Protein AF-A0A520ACV8-F1 (afdb_monomer)

Sequence (171 aa):
MDRTTISDTRRSADPVAPDHHPQAGLMKLTLGAIGIVFGDIGTSPLYAFRETFAGHHTLTVDHVHVFGVLSLIFWSMMIVVTLKYVTILMRADNRGEGGSLALLALITRKLGDTRSTAGLVLLGVFACALFYGDSMITPAISVLSAVEGLTVVNAGFQPFVIPIAIAILIG

Radius of gyration: 27.45 Å; Cα contacts (8 Å, |Δi|>4): 63; chains: 1; bounding box: 58×76×62 Å

Secondary structure (DSSP, 8-state):
---PPPP---------------HHHHHHHHHHHHHHHHHHHHHHHHHHHHHHHHSSS-----HHHHHHHHHHHHHHHHHHIIIIIIIIITTS-BTTB-SHHHHHHHHHHHS-S-HHHHHHHHHHHHHHHHHHHHHHHHHHHHHHHHHHHHHHH-GGGGGGHHHHHHHHHH-

pLDDT: mean 76.25, std 14.07, range [40.44, 94.31]

Foldseek 3Di:
DDDDDDDDDPDPDDDDDDPPDDPVVVVVVVVVVVCLVVLLVPLVLVVVLVCVCVDPDNDDPDPVVSVVSVVCSVVVCVCCCCCVCVVPQVVPDDPPDGDLVVVLVVVLVVDPDDPVNVVSVVVSVVVVVVVVVSVVVSLLSSLLVVLVVVCVVPVVCVVVSVVSSVVVVVD

Structure (mmCIF, N/CA/C/O backbone):
data_AF-A0A520ACV8-F1
#
_entry.id   AF-A0A520ACV8-F1
#
loop_
_atom_site.group_PDB
_atom_site.id
_atom_site.type_symbol
_atom_site.label_atom_id
_atom_site.label_alt_id
_atom_site.label_comp_id
_atom_site.label_asym_id
_atom_site.label_entity_id
_atom_site.label_seq_id
_atom_site.pdbx_PDB_ins_code
_atom_site.Cartn_x
_atom_site.Cartn_y
_atom_site.Cartn_z
_atom_site.occupancy
_atom_site.B_iso_or_equiv
_atom_site.auth_seq_id
_atom_site.auth_comp_id
_atom_site.auth_asym_id
_atom_site.auth_atom_id
_atom_site.pdbx_PDB_model_num
ATOM 1 N N . MET A 1 1 ? -37.184 57.867 41.626 1.00 40.44 1 MET A N 1
ATOM 2 C CA . MET A 1 1 ? -37.187 56.397 41.514 1.00 40.44 1 MET A CA 1
ATOM 3 C C . MET A 1 1 ? -37.586 56.065 40.084 1.00 40.44 1 MET A C 1
ATOM 5 O O . MET A 1 1 ? -38.750 56.179 39.743 1.00 40.44 1 MET A O 1
ATOM 9 N N . ASP A 1 2 ? -36.548 55.884 39.271 1.00 45.41 2 ASP A N 1
ATOM 10 C CA . ASP A 1 2 ? -36.417 55.237 37.959 1.00 45.41 2 ASP A CA 1
ATOM 11 C C . ASP A 1 2 ? -37.589 55.145 36.958 1.00 45.41 2 ASP A C 1
ATOM 13 O O . ASP A 1 2 ? -38.614 54.524 37.238 1.00 45.41 2 ASP A O 1
ATOM 17 N N . ARG A 1 3 ? -37.356 55.663 35.738 1.00 43.44 3 ARG A N 1
ATOM 18 C CA . ARG A 1 3 ? -37.711 55.016 34.458 1.00 43.44 3 ARG A CA 1
ATOM 19 C C . ARG A 1 3 ? -37.176 55.829 33.277 1.00 43.44 3 ARG A C 1
ATOM 21 O O . ARG A 1 3 ? -37.801 56.766 32.789 1.00 43.44 3 ARG A O 1
ATOM 28 N N . THR A 1 4 ? -35.985 55.443 32.843 1.00 50.41 4 THR A N 1
ATOM 29 C CA . THR A 1 4 ? -35.387 55.749 31.545 1.00 50.41 4 THR A CA 1
ATOM 30 C C . THR A 1 4 ? -36.244 55.159 30.421 1.00 50.41 4 THR A C 1
ATOM 32 O O . THR A 1 4 ? -36.501 53.957 30.359 1.00 50.41 4 THR A O 1
ATOM 35 N N . THR A 1 5 ? -36.726 56.026 29.533 1.00 55.31 5 THR A N 1
ATOM 36 C CA . THR A 1 5 ? -37.497 55.650 28.347 1.00 55.31 5 THR A CA 1
ATOM 37 C C . THR A 1 5 ? -36.557 55.071 27.292 1.00 55.31 5 THR A C 1
ATOM 39 O O . THR A 1 5 ? -35.632 55.733 26.828 1.00 55.31 5 THR A O 1
ATOM 42 N N . ILE A 1 6 ? -36.803 53.808 26.964 1.00 52.47 6 ILE A N 1
ATOM 43 C CA . ILE A 1 6 ? -36.101 52.958 26.001 1.00 52.47 6 ILE A CA 1
ATOM 44 C C . ILE A 1 6 ? -36.088 53.603 24.608 1.00 52.47 6 ILE A C 1
ATOM 46 O O . ILE A 1 6 ? -37.141 53.905 24.047 1.00 52.47 6 ILE A O 1
ATOM 50 N N . SER A 1 7 ? -34.893 53.782 24.044 1.00 54.50 7 SER A N 1
ATOM 51 C CA . SER A 1 7 ? -34.681 54.098 22.635 1.00 54.50 7 SER A CA 1
ATOM 52 C C . SER A 1 7 ? -34.849 52.840 21.777 1.00 54.50 7 SER A C 1
ATOM 54 O O . SER A 1 7 ? -34.143 51.841 21.911 1.00 54.50 7 SER A O 1
ATOM 56 N N . ASP A 1 8 ? -35.830 52.928 20.890 1.00 50.97 8 ASP A N 1
ATOM 57 C CA . ASP A 1 8 ? -36.240 51.954 19.886 1.00 50.97 8 ASP A CA 1
ATOM 58 C C . ASP A 1 8 ? -35.088 51.656 18.904 1.00 50.97 8 ASP A C 1
ATOM 60 O O . ASP A 1 8 ? -34.768 52.455 18.023 1.00 50.97 8 ASP A O 1
ATOM 64 N N . THR A 1 9 ? -34.415 50.515 19.076 1.00 57.34 9 THR A N 1
ATOM 65 C CA . THR A 1 9 ? -33.406 50.028 18.124 1.00 57.34 9 THR A CA 1
ATOM 66 C C . THR A 1 9 ? -34.078 49.042 17.175 1.00 57.34 9 THR A C 1
ATOM 68 O O . THR A 1 9 ? -34.123 47.838 17.437 1.00 57.34 9 THR A O 1
ATOM 71 N N . ARG A 1 10 ? -34.605 49.544 16.051 1.00 49.66 10 ARG A N 1
ATOM 72 C CA . ARG A 1 10 ? -34.990 48.704 14.907 1.00 49.66 10 ARG A CA 1
ATOM 73 C C . ARG A 1 10 ? -33.753 47.970 14.395 1.00 49.66 10 ARG A C 1
ATOM 75 O O . ARG A 1 10 ? -32.939 48.534 13.671 1.00 49.66 10 ARG A O 1
ATOM 82 N N . ARG A 1 11 ? -33.625 46.698 14.766 1.00 50.69 11 ARG A N 1
ATOM 83 C CA . ARG A 1 11 ? -32.679 45.761 14.163 1.00 50.69 11 ARG A CA 1
ATOM 84 C C . ARG A 1 11 ? -33.202 45.414 12.770 1.00 50.69 11 ARG A C 1
ATOM 86 O O . ARG A 1 11 ? -34.151 44.645 12.638 1.00 50.69 11 ARG A O 1
ATOM 93 N N . SER A 1 12 ? -32.621 46.028 11.745 1.00 52.03 12 SER A N 1
ATOM 94 C CA . SER A 1 12 ? -32.743 45.582 10.360 1.00 52.03 12 SER A CA 1
ATOM 95 C C . SER A 1 12 ? -32.311 44.117 10.288 1.00 52.03 12 SER A C 1
ATOM 97 O O . SER A 1 12 ? -31.167 43.779 10.586 1.00 52.03 12 SER A O 1
ATOM 99 N N . ALA A 1 13 ? -33.261 43.233 9.991 1.00 55.56 13 ALA A N 1
ATOM 100 C CA . ALA A 1 13 ? -32.979 41.844 9.679 1.00 55.56 13 ALA A CA 1
ATOM 101 C C . ALA A 1 13 ? -32.441 41.801 8.248 1.00 55.56 13 ALA A C 1
ATOM 103 O O . ALA A 1 13 ? -33.215 41.849 7.293 1.00 55.56 13 ALA A O 1
ATOM 104 N N . ASP A 1 14 ? -31.119 41.764 8.106 1.00 58.12 14 ASP A N 1
ATOM 105 C CA . ASP A 1 14 ? -30.502 41.452 6.822 1.00 58.12 14 ASP A CA 1
ATOM 106 C C . ASP A 1 14 ? -30.869 40.009 6.431 1.00 58.12 14 ASP A C 1
ATOM 108 O O . ASP A 1 14 ? -30.811 39.106 7.277 1.00 58.12 14 ASP A O 1
ATOM 112 N N . PRO A 1 15 ? -31.271 39.752 5.175 1.00 54.75 15 PRO A N 1
ATOM 113 C CA . PRO A 1 15 ? -31.522 38.398 4.713 1.00 54.75 15 PRO A CA 1
ATOM 114 C C . PRO A 1 15 ? -30.189 37.644 4.642 1.00 54.75 15 PRO A C 1
ATOM 116 O O . PRO A 1 15 ? -29.282 38.027 3.905 1.00 54.75 15 PRO A O 1
ATOM 119 N N . VAL A 1 16 ? -30.073 36.557 5.408 1.00 58.81 16 VAL A N 1
ATOM 120 C CA . VAL A 1 16 ? -28.965 35.600 5.297 1.00 58.81 16 VAL A CA 1
ATOM 121 C C . VAL A 1 16 ? -29.032 34.977 3.903 1.00 58.81 16 VAL A C 1
ATOM 123 O O . VAL A 1 16 ? -29.917 34.172 3.613 1.00 58.81 16 VAL A O 1
ATOM 126 N N . ALA A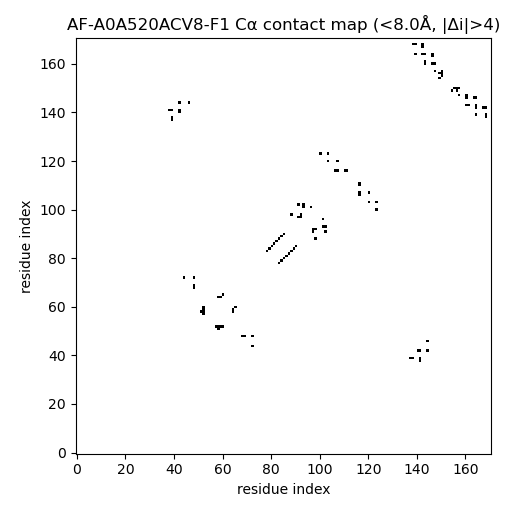 1 17 ? -28.128 35.395 3.019 1.00 55.56 17 ALA A N 1
ATOM 127 C CA . ALA A 1 17 ? -27.953 34.765 1.720 1.00 55.56 17 ALA A CA 1
ATOM 128 C C . ALA A 1 17 ? -27.482 33.308 1.917 1.00 55.56 17 ALA A C 1
ATOM 130 O O . ALA A 1 17 ? -26.652 33.053 2.791 1.00 55.56 17 ALA A O 1
ATOM 131 N N . PRO A 1 18 ? -27.992 32.338 1.140 1.00 49.75 18 PRO A N 1
ATOM 132 C CA . PRO A 1 18 ? -27.564 30.951 1.253 1.00 49.75 18 PRO A CA 1
ATOM 133 C C . PRO A 1 18 ? -26.152 30.780 0.677 1.00 49.75 18 PRO A C 1
ATOM 135 O O . PRO A 1 18 ? -25.946 30.918 -0.534 1.00 49.75 18 PRO A O 1
ATOM 138 N N . ASP A 1 19 ? -25.199 30.442 1.547 1.00 48.72 19 ASP A N 1
ATOM 139 C CA . ASP A 1 19 ? -23.841 30.026 1.189 1.00 48.72 19 ASP A CA 1
ATOM 140 C C . ASP A 1 19 ? -23.885 28.798 0.265 1.00 48.72 19 ASP A C 1
ATOM 142 O O . ASP A 1 19 ? -24.084 27.657 0.688 1.00 48.72 19 ASP A O 1
ATOM 146 N N . HIS A 1 20 ? -23.692 29.029 -1.032 1.00 49.00 20 HIS A N 1
ATOM 147 C CA . HIS A 1 20 ? -23.486 27.972 -2.016 1.00 49.00 20 HIS A CA 1
ATOM 148 C C . HIS A 1 20 ? -22.051 27.446 -1.891 1.00 49.00 20 HIS A C 1
ATOM 150 O O . HIS A 1 20 ? -21.137 27.906 -2.576 1.00 49.00 20 HIS A O 1
ATOM 156 N N . HIS A 1 21 ? -21.840 26.468 -1.007 1.00 59.59 21 HIS A N 1
ATOM 157 C CA . HIS A 1 21 ? -20.582 25.725 -0.951 1.00 59.59 21 HIS A CA 1
ATOM 158 C C . HIS A 1 21 ? -20.355 24.926 -2.257 1.00 59.59 21 HIS A C 1
ATOM 160 O O . HIS A 1 21 ? -21.282 24.309 -2.789 1.00 59.59 21 HIS A O 1
ATOM 166 N N . PRO A 1 22 ? -19.126 24.917 -2.806 1.00 50.75 22 PRO A N 1
ATOM 167 C CA . PRO A 1 22 ? -18.873 24.560 -4.197 1.00 50.75 22 PRO A CA 1
ATOM 168 C C . PRO A 1 22 ? -18.860 23.039 -4.400 1.00 50.75 22 PRO A C 1
ATOM 170 O O . PRO A 1 22 ? -17.898 22.350 -4.060 1.00 50.75 22 PRO A O 1
ATOM 173 N N . GLN A 1 23 ? -19.900 22.517 -5.048 1.00 62.75 23 GLN A N 1
ATOM 174 C CA . GLN A 1 23 ? -20.028 21.118 -5.495 1.00 62.75 23 GLN A CA 1
ATOM 175 C C . GLN A 1 23 ? -18.804 20.613 -6.294 1.00 62.75 23 GLN A C 1
ATOM 177 O O . GLN A 1 23 ? -18.463 19.432 -6.250 1.00 62.75 23 GLN A O 1
ATOM 182 N N . ALA A 1 24 ? -18.090 21.522 -6.970 1.00 62.31 24 ALA A N 1
ATOM 183 C CA . ALA A 1 24 ? -16.858 21.230 -7.704 1.00 62.31 24 ALA A CA 1
ATOM 184 C C . ALA A 1 24 ? -15.669 20.834 -6.802 1.00 62.31 24 ALA A C 1
ATOM 186 O O . ALA A 1 24 ? -14.766 20.136 -7.263 1.00 62.31 24 ALA A O 1
ATOM 187 N N . GLY A 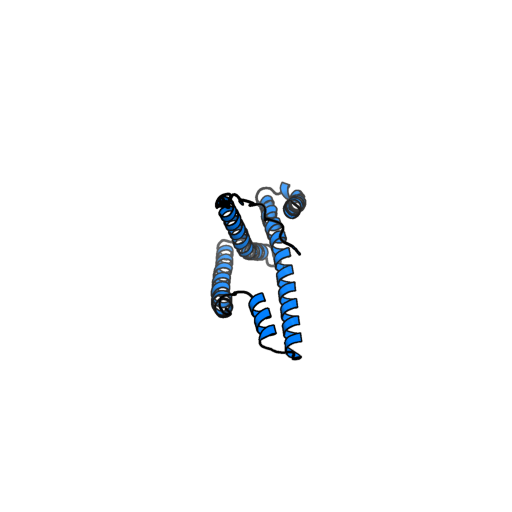1 25 ? -15.653 21.260 -5.533 1.00 77.19 25 GLY A N 1
ATOM 188 C CA . GLY A 1 25 ? -14.620 20.878 -4.565 1.00 77.19 25 GLY A CA 1
ATOM 189 C C . GLY A 1 25 ? -14.782 19.433 -4.094 1.00 77.19 25 GLY A C 1
ATOM 190 O O . GLY A 1 25 ? -13.821 18.671 -4.113 1.00 77.19 25 GLY A O 1
ATOM 191 N N . LEU A 1 26 ? -16.014 19.029 -3.768 1.00 86.44 26 LEU A N 1
ATOM 192 C CA . LEU A 1 26 ? -16.327 17.662 -3.335 1.00 86.44 26 LEU A CA 1
ATOM 193 C C . LEU A 1 26 ? -15.975 16.632 -4.409 1.00 86.44 26 LEU A C 1
ATOM 195 O O . LEU A 1 26 ? -15.301 15.656 -4.109 1.00 86.44 26 LEU A O 1
ATOM 199 N N . MET A 1 27 ? -16.340 16.878 -5.671 1.00 87.19 27 MET A N 1
ATOM 200 C CA . MET A 1 27 ? -16.062 15.925 -6.750 1.00 87.19 27 MET A CA 1
ATOM 201 C C . MET A 1 27 ? -14.557 15.730 -7.000 1.00 87.19 27 MET A C 1
ATOM 203 O O . MET A 1 27 ? -14.115 14.604 -7.223 1.00 87.19 27 MET A O 1
ATOM 207 N N . LYS A 1 28 ? -13.753 16.801 -6.904 1.00 86.75 28 LYS A N 1
ATOM 208 C CA . LYS A 1 28 ? -12.285 16.712 -7.007 1.00 86.75 28 LYS A CA 1
ATOM 209 C C . LYS A 1 28 ? -11.680 15.919 -5.849 1.00 86.75 28 LYS A C 1
ATOM 211 O O . LYS A 1 28 ? -10.817 15.078 -6.077 1.00 86.75 28 LYS A O 1
ATOM 216 N N . LEU A 1 29 ? -12.157 16.156 -4.627 1.00 88.25 29 LEU A N 1
ATOM 217 C CA . LEU A 1 29 ? -11.700 15.439 -3.434 1.00 88.25 29 LEU A CA 1
ATOM 218 C C . LEU A 1 29 ? -12.089 13.957 -3.477 1.00 88.25 29 LEU A C 1
ATOM 220 O O . LEU A 1 29 ? -11.259 13.105 -3.178 1.00 88.25 29 LEU A O 1
ATOM 224 N N . THR A 1 30 ? -13.311 13.632 -3.904 1.00 90.62 30 THR A N 1
ATOM 225 C CA . THR A 1 30 ? -13.762 12.243 -4.058 1.00 90.62 30 THR A CA 1
ATOM 226 C C . THR A 1 30 ? -12.959 11.512 -5.129 1.00 90.62 30 THR A C 1
ATOM 228 O O . THR A 1 30 ? -12.531 10.386 -4.893 1.00 90.62 30 THR A O 1
ATOM 231 N N . LEU A 1 31 ? -12.701 12.145 -6.278 1.00 91.12 31 LEU A N 1
ATOM 232 C CA . LEU A 1 31 ? -11.883 11.541 -7.331 1.00 91.12 31 LEU A CA 1
ATOM 233 C C . LEU A 1 31 ? -10.442 11.299 -6.856 1.00 91.12 31 LEU A C 1
ATOM 235 O O . LEU A 1 31 ? -9.890 10.231 -7.109 1.00 91.12 31 LEU A O 1
ATOM 239 N N . GLY A 1 32 ? -9.864 12.254 -6.119 1.00 87.56 32 GLY A N 1
ATOM 240 C CA . GLY A 1 32 ? -8.552 12.099 -5.490 1.00 87.56 32 GLY A CA 1
ATOM 241 C C . GLY A 1 32 ? -8.519 10.952 -4.478 1.00 87.56 32 GLY A C 1
ATOM 242 O O . GLY A 1 32 ? -7.645 10.095 -4.553 1.00 87.56 32 GLY A O 1
ATOM 243 N N . ALA A 1 33 ? -9.508 10.877 -3.584 1.00 86.81 33 ALA A N 1
ATOM 244 C CA . ALA A 1 33 ? -9.606 9.814 -2.585 1.00 86.81 33 ALA A CA 1
ATOM 245 C C . ALA A 1 33 ? -9.761 8.424 -3.226 1.00 86.81 33 ALA A C 1
ATOM 247 O O . ALA A 1 33 ? -9.076 7.486 -2.829 1.00 86.81 33 ALA A O 1
ATOM 248 N N . ILE A 1 34 ? -10.606 8.297 -4.255 1.00 89.19 34 ILE A N 1
ATOM 249 C CA . ILE A 1 34 ? -10.751 7.058 -5.033 1.00 89.19 34 ILE A CA 1
ATOM 250 C C . ILE A 1 34 ? -9.412 6.683 -5.677 1.00 89.19 34 ILE A C 1
ATOM 252 O O . ILE A 1 34 ? -8.978 5.541 -5.550 1.00 89.19 34 ILE A O 1
ATOM 256 N N . GLY A 1 35 ? -8.734 7.637 -6.320 1.00 84.81 35 GLY A N 1
ATOM 257 C CA . GLY A 1 35 ? -7.431 7.405 -6.944 1.00 84.81 35 GLY A CA 1
ATOM 258 C C . GLY A 1 35 ? -6.374 6.899 -5.959 1.00 84.81 35 GLY A C 1
ATOM 259 O O . GLY A 1 35 ? -5.652 5.958 -6.276 1.00 84.81 35 GLY A O 1
ATOM 260 N N . ILE A 1 36 ? -6.330 7.460 -4.748 1.00 83.44 36 ILE A N 1
ATOM 261 C CA . ILE A 1 36 ? -5.409 7.025 -3.688 1.00 83.44 36 ILE A CA 1
ATOM 262 C C . ILE A 1 36 ? -5.738 5.597 -3.231 1.00 83.44 36 ILE A C 1
ATOM 264 O O . ILE A 1 36 ? -4.837 4.766 -3.154 1.00 83.44 36 ILE A O 1
ATOM 268 N N . VAL A 1 37 ? -7.017 5.285 -2.984 1.00 83.75 37 VAL A N 1
ATOM 269 C CA . VAL A 1 37 ? -7.446 3.956 -2.506 1.00 83.75 37 VAL A CA 1
ATOM 270 C C . VAL A 1 37 ? -7.190 2.872 -3.552 1.00 83.75 37 VAL A C 1
ATOM 272 O O . VAL A 1 37 ? -6.640 1.820 -3.235 1.00 83.75 37 VAL A O 1
ATOM 275 N N . PHE A 1 38 ? -7.558 3.115 -4.811 1.00 83.75 38 PHE A N 1
ATOM 276 C CA . PHE A 1 38 ? -7.282 2.158 -5.885 1.00 83.75 38 PHE A CA 1
ATOM 277 C C . P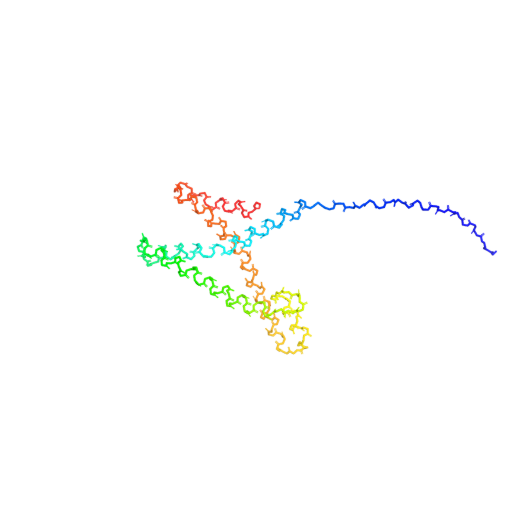HE A 1 38 ? -5.782 2.039 -6.177 1.00 83.75 38 PHE A C 1
ATOM 279 O O . PHE A 1 38 ? -5.322 0.952 -6.527 1.00 83.75 38 PHE A O 1
ATOM 286 N N . GLY A 1 39 ? -5.022 3.123 -5.999 1.00 81.88 39 GLY A N 1
ATOM 287 C CA . GLY A 1 39 ? -3.565 3.117 -6.087 1.00 81.88 39 GLY A CA 1
ATOM 288 C C . GLY A 1 39 ? -2.928 2.208 -5.038 1.00 81.88 39 GLY A C 1
ATOM 289 O O . GLY A 1 39 ? -2.164 1.318 -5.399 1.00 81.88 39 GLY A O 1
ATOM 290 N N . ASP A 1 40 ? -3.290 2.374 -3.764 1.00 84.50 40 ASP A N 1
ATOM 291 C CA . ASP A 1 40 ? -2.796 1.548 -2.652 1.00 84.50 40 ASP A CA 1
ATOM 292 C C . ASP A 1 40 ? -3.057 0.051 -2.896 1.00 84.50 40 ASP A C 1
ATOM 294 O O . ASP A 1 40 ? -2.119 -0.748 -2.927 1.00 84.50 40 ASP A O 1
ATOM 298 N N . ILE A 1 41 ? -4.300 -0.313 -3.243 1.00 84.31 41 ILE A N 1
ATOM 299 C CA . ILE A 1 41 ? -4.700 -1.707 -3.520 1.00 84.31 41 ILE A CA 1
ATOM 300 C C . ILE A 1 41 ? -3.885 -2.338 -4.667 1.00 84.31 41 ILE A C 1
ATOM 302 O O . ILE A 1 41 ? -3.627 -3.545 -4.655 1.00 84.31 41 ILE A O 1
ATOM 306 N N . GLY A 1 42 ? -3.498 -1.551 -5.674 1.00 81.00 42 GLY A N 1
ATOM 307 C CA . GLY A 1 42 ? -2.790 -2.037 -6.862 1.00 81.00 42 GLY A CA 1
ATOM 308 C C . GLY A 1 42 ? -1.280 -2.217 -6.681 1.00 81.00 42 GLY A C 1
ATOM 309 O O . GLY A 1 42 ? -0.673 -3.018 -7.397 1.00 81.00 42 GLY A O 1
ATOM 310 N N . THR A 1 43 ? -0.664 -1.512 -5.728 1.00 84.25 43 THR A N 1
ATOM 311 C CA . THR A 1 43 ? 0.800 -1.524 -5.546 1.00 84.25 43 THR A CA 1
ATOM 312 C C . THR A 1 43 ? 1.325 -2.882 -5.088 1.00 84.25 43 THR A C 1
ATOM 314 O O . THR A 1 43 ? 2.306 -3.383 -5.642 1.00 84.25 43 THR A O 1
ATOM 317 N N . SER A 1 44 ? 0.656 -3.524 -4.125 1.00 84.31 44 SER A N 1
ATOM 318 C CA . SER A 1 44 ? 1.135 -4.779 -3.535 1.00 84.31 44 SER A CA 1
ATOM 319 C C . SER A 1 44 ? 1.153 -5.947 -4.536 1.00 84.31 44 SER A C 1
ATOM 321 O O . SER A 1 44 ? 2.170 -6.640 -4.602 1.00 84.31 44 SER A O 1
ATOM 323 N N . PRO A 1 45 ? 0.110 -6.169 -5.367 1.00 85.19 45 PRO A N 1
ATOM 324 C CA . PRO A 1 45 ? 0.154 -7.155 -6.450 1.00 85.19 45 PRO A CA 1
ATOM 325 C C . PRO A 1 45 ? 1.280 -6.919 -7.459 1.00 85.19 45 PRO A C 1
ATOM 327 O O . PRO A 1 45 ? 1.933 -7.874 -7.876 1.00 85.19 45 PRO A O 1
ATOM 330 N N . LEU A 1 46 ? 1.527 -5.662 -7.842 1.00 84.31 46 LEU A N 1
ATOM 331 C CA . LEU A 1 46 ? 2.582 -5.317 -8.799 1.00 84.31 46 LEU A CA 1
ATOM 332 C C . LEU A 1 46 ? 3.977 -5.576 -8.225 1.00 84.31 46 LEU A C 1
ATOM 334 O O . LEU A 1 46 ? 4.834 -6.119 -8.924 1.00 84.31 46 LEU A O 1
ATOM 338 N N . TYR A 1 47 ? 4.192 -5.253 -6.948 1.00 82.56 47 TYR A N 1
ATOM 339 C CA . TYR A 1 47 ? 5.454 -5.539 -6.273 1.00 82.56 47 TYR A CA 1
ATOM 340 C C . TYR A 1 47 ? 5.671 -7.045 -6.102 1.00 82.56 47 TYR A C 1
ATOM 342 O O . TYR A 1 47 ? 6.727 -7.561 -6.454 1.00 82.56 47 TYR A O 1
ATOM 350 N N . ALA A 1 48 ? 4.645 -7.776 -5.659 1.00 86.25 48 ALA A N 1
ATOM 351 C CA . ALA A 1 48 ? 4.705 -9.232 -5.548 1.00 86.25 48 ALA A CA 1
ATOM 352 C C . ALA A 1 48 ? 5.009 -9.895 -6.901 1.00 86.25 48 ALA A C 1
ATOM 354 O O . ALA A 1 48 ? 5.818 -10.821 -6.972 1.00 86.25 48 ALA A O 1
ATOM 355 N N . PHE A 1 49 ? 4.406 -9.396 -7.984 1.00 86.62 49 PHE A N 1
ATOM 356 C CA . PHE A 1 49 ? 4.691 -9.860 -9.337 1.00 86.62 49 PHE A CA 1
ATOM 357 C C . PHE A 1 49 ? 6.155 -9.604 -9.720 1.00 86.62 49 PHE A C 1
ATOM 359 O O . PHE A 1 49 ? 6.846 -10.538 -10.121 1.00 86.62 49 PHE A O 1
ATOM 366 N N . ARG A 1 50 ? 6.656 -8.375 -9.533 1.00 82.19 50 ARG A N 1
ATOM 367 C CA . ARG A 1 50 ? 8.061 -8.011 -9.792 1.00 82.19 50 ARG A CA 1
ATOM 368 C C . ARG A 1 50 ? 9.033 -8.894 -9.008 1.00 82.19 50 ARG A C 1
ATOM 370 O O . ARG A 1 50 ? 9.941 -9.464 -9.604 1.00 82.19 50 ARG A O 1
ATOM 377 N N . GLU A 1 51 ? 8.822 -9.058 -7.705 1.00 84.38 51 GLU A N 1
ATOM 378 C CA . GLU A 1 51 ? 9.701 -9.851 -6.835 1.00 84.38 51 GLU A CA 1
ATOM 379 C C . GLU A 1 51 ? 9.684 -11.347 -7.169 1.00 84.38 51 GLU A C 1
ATOM 381 O O . GLU A 1 51 ? 10.709 -12.018 -7.049 1.00 84.38 51 GLU A O 1
ATOM 386 N N . THR A 1 52 ? 8.561 -11.872 -7.670 1.00 83.75 52 THR A N 1
ATOM 387 C CA . THR A 1 52 ? 8.475 -13.274 -8.115 1.00 83.75 52 THR A CA 1
ATOM 388 C C . THR A 1 52 ? 9.447 -13.572 -9.264 1.00 83.75 52 THR A C 1
ATOM 390 O O . THR A 1 52 ? 9.970 -14.682 -9.345 1.00 83.75 52 THR A O 1
ATOM 393 N N . PHE A 1 53 ? 9.728 -12.589 -10.126 1.00 78.81 53 PHE A N 1
ATOM 394 C CA . PHE A 1 53 ? 10.662 -12.733 -11.252 1.00 78.81 53 PHE A CA 1
ATOM 395 C C . PHE A 1 53 ? 12.051 -12.126 -10.992 1.00 78.81 53 PHE A C 1
ATOM 397 O O . PHE A 1 53 ? 13.003 -12.495 -11.677 1.00 78.81 53 PHE A O 1
ATOM 404 N N . ALA A 1 54 ? 12.188 -11.221 -10.017 1.00 73.00 54 ALA A N 1
ATOM 405 C CA . ALA A 1 54 ? 13.456 -10.585 -9.643 1.00 73.00 54 ALA A CA 1
ATOM 406 C C . ALA A 1 54 ? 14.220 -11.316 -8.516 1.00 73.00 54 ALA A C 1
ATOM 408 O O . ALA A 1 54 ? 15.381 -10.997 -8.256 1.00 73.00 54 ALA A O 1
ATOM 409 N N . GLY A 1 55 ? 13.584 -12.276 -7.836 1.00 63.72 55 GLY A N 1
ATOM 410 C CA . GLY A 1 55 ? 14.153 -12.991 -6.694 1.00 63.72 55 GLY A CA 1
ATOM 411 C C . GLY A 1 55 ? 15.250 -14.018 -7.026 1.00 63.72 55 GLY A C 1
ATOM 412 O O . GLY A 1 55 ? 15.549 -14.329 -8.174 1.00 63.72 55 GLY A O 1
ATOM 413 N N . HIS A 1 56 ? 15.822 -14.617 -5.973 1.00 58.94 56 HIS A N 1
ATOM 414 C CA . HIS A 1 56 ? 16.913 -15.609 -6.034 1.00 58.94 56 HIS A CA 1
ATOM 415 C C . HIS A 1 56 ? 16.569 -16.907 -6.793 1.00 58.94 56 HIS A C 1
ATOM 417 O O . HIS A 1 56 ? 17.443 -17.746 -7.007 1.00 58.94 56 HIS A O 1
ATOM 423 N N . HIS A 1 57 ? 15.303 -17.128 -7.148 1.00 62.84 57 HIS A N 1
ATOM 424 C CA . HIS A 1 57 ? 14.869 -18.240 -7.988 1.00 62.84 57 HIS A CA 1
ATOM 425 C C . HIS A 1 57 ? 14.494 -17.667 -9.348 1.00 62.84 57 HIS A C 1
ATOM 427 O O . HIS A 1 57 ? 13.445 -17.049 -9.497 1.00 62.84 57 HIS A O 1
ATOM 433 N N . THR A 1 58 ? 15.372 -17.851 -10.332 1.00 58.59 58 THR A N 1
ATOM 434 C CA . THR A 1 58 ? 15.171 -17.386 -11.704 1.00 58.59 58 THR A CA 1
ATOM 435 C C . THR A 1 58 ? 14.087 -18.218 -12.381 1.00 58.59 58 THR A C 1
ATOM 437 O O . THR A 1 58 ? 14.362 -19.144 -13.144 1.00 58.59 58 THR A O 1
ATOM 440 N N . LEU A 1 59 ? 12.825 -17.895 -12.098 1.00 67.88 59 LEU A N 1
ATOM 441 C CA . LEU A 1 59 ? 11.728 -18.302 -12.962 1.00 67.88 59 LEU A CA 1
ATOM 442 C C . LEU A 1 59 ? 11.999 -17.703 -14.338 1.00 67.88 59 LEU A C 1
ATOM 444 O O . LEU A 1 59 ? 12.172 -16.492 -14.486 1.00 67.88 59 LEU A O 1
ATOM 448 N N . THR A 1 60 ? 12.077 -18.556 -15.354 1.00 71.75 60 THR A N 1
ATOM 449 C CA . THR A 1 60 ? 12.178 -18.077 -16.727 1.00 71.75 60 THR A CA 1
ATOM 450 C C . THR A 1 60 ? 10.927 -17.262 -17.034 1.00 71.75 60 THR A C 1
ATOM 452 O O . THR A 1 60 ? 9.806 -17.704 -16.759 1.00 71.75 60 THR A O 1
ATOM 455 N N . VAL A 1 61 ? 11.118 -16.056 -17.577 1.00 74.75 61 VAL A N 1
ATOM 456 C CA . VAL A 1 61 ? 10.022 -15.170 -17.995 1.00 74.75 61 VAL A CA 1
ATOM 457 C C . VAL A 1 61 ? 9.389 -15.760 -19.257 1.00 74.75 61 VAL A C 1
ATOM 459 O O . VAL A 1 61 ? 9.654 -15.335 -20.377 1.00 74.75 61 VAL A O 1
ATOM 462 N N . ASP A 1 62 ? 8.601 -16.811 -19.056 1.00 84.31 62 ASP A N 1
ATOM 463 C CA . ASP A 1 62 ? 7.823 -17.504 -20.072 1.00 84.31 62 ASP A CA 1
ATOM 464 C C . ASP A 1 62 ? 6.329 -17.231 -19.862 1.00 84.31 62 ASP A C 1
ATOM 466 O O . ASP A 1 62 ? 5.878 -16.963 -18.743 1.00 84.31 62 ASP A O 1
ATOM 470 N N . HIS A 1 63 ? 5.545 -17.316 -20.938 1.00 84.00 63 HIS A N 1
ATOM 471 C CA . HIS A 1 63 ? 4.111 -17.017 -20.923 1.00 84.00 63 HIS A CA 1
ATOM 472 C C . HIS A 1 63 ? 3.376 -17.871 -19.884 1.00 84.00 63 HIS A C 1
ATOM 474 O O . HIS A 1 63 ? 2.518 -17.365 -19.161 1.00 84.00 63 HIS A O 1
ATOM 480 N N . VAL A 1 64 ? 3.756 -19.146 -19.750 1.00 87.12 64 VAL A N 1
ATOM 481 C CA . VAL A 1 64 ? 3.150 -20.073 -18.785 1.00 87.12 64 VAL A CA 1
ATOM 482 C C . VAL A 1 64 ? 3.354 -19.595 -17.344 1.00 87.12 64 VAL A C 1
ATOM 484 O O . VAL A 1 64 ? 2.403 -19.584 -16.562 1.00 87.12 64 VAL A O 1
ATOM 487 N N . HIS A 1 65 ? 4.562 -19.142 -16.995 1.00 85.44 65 HIS A N 1
ATOM 488 C CA . HIS A 1 65 ? 4.865 -18.652 -15.649 1.00 85.44 65 HIS A CA 1
ATOM 489 C C . HIS A 1 65 ? 4.200 -17.304 -15.369 1.00 85.44 65 HIS A C 1
ATOM 491 O O . HIS A 1 65 ? 3.633 -17.122 -14.295 1.00 85.44 65 HIS A O 1
ATOM 497 N N . VAL A 1 66 ? 4.202 -16.382 -16.336 1.00 87.94 66 VAL A N 1
ATOM 498 C CA . VAL A 1 66 ? 3.550 -15.071 -16.191 1.00 87.94 66 VAL A CA 1
ATOM 499 C C . VAL A 1 66 ? 2.050 -15.231 -15.956 1.00 87.94 66 VAL A C 1
ATOM 501 O O . VAL A 1 66 ? 1.524 -14.698 -14.978 1.00 87.94 66 VAL A O 1
ATOM 504 N N . PHE A 1 67 ? 1.359 -16.010 -16.793 1.00 89.56 67 PHE A N 1
ATOM 505 C CA . PHE A 1 67 ? -0.073 -16.254 -16.614 1.00 89.56 67 PHE A CA 1
ATOM 506 C C . PHE A 1 67 ? -0.372 -17.053 -15.341 1.00 89.56 67 PHE A C 1
ATOM 508 O O . PHE A 1 67 ? -1.375 -16.782 -14.680 1.00 89.56 67 PHE A O 1
ATOM 515 N N . GLY A 1 68 ? 0.508 -17.982 -14.955 1.00 89.38 68 GLY A N 1
ATOM 516 C CA . GLY A 1 68 ? 0.405 -18.710 -13.691 1.00 89.38 68 GLY A CA 1
ATOM 517 C C . GLY A 1 68 ? 0.457 -17.780 -12.477 1.00 89.38 68 GLY A C 1
ATOM 518 O O . GLY A 1 68 ? -0.454 -17.799 -11.650 1.00 89.38 68 GLY A O 1
ATOM 519 N N . VAL A 1 69 ? 1.471 -16.915 -12.397 1.00 90.25 69 VAL A N 1
ATOM 520 C CA . VAL A 1 69 ? 1.638 -15.956 -11.292 1.00 90.25 69 VAL A CA 1
ATOM 521 C C . VAL A 1 69 ? 0.496 -14.938 -11.269 1.00 90.25 69 VAL A C 1
ATOM 523 O O . VAL A 1 69 ? -0.078 -14.700 -10.207 1.00 90.25 69 VAL A O 1
ATOM 526 N N . LEU A 1 70 ? 0.101 -14.386 -12.422 1.00 90.56 70 LEU A N 1
ATOM 527 C CA . LEU A 1 70 ? -1.039 -13.462 -12.506 1.00 90.56 70 LEU A CA 1
ATOM 528 C C . LEU A 1 70 ? -2.341 -14.111 -12.027 1.00 90.56 70 LEU A C 1
ATOM 530 O O . LEU A 1 70 ? -3.098 -13.488 -11.284 1.00 90.56 70 LEU A O 1
ATOM 534 N N . SER A 1 71 ? -2.587 -15.367 -12.407 1.00 92.81 71 SER A N 1
ATOM 535 C CA . SER A 1 71 ? -3.751 -16.128 -11.950 1.00 92.81 71 SER A CA 1
ATOM 536 C C . SER A 1 71 ? -3.724 -16.344 -10.435 1.00 92.81 71 SER A C 1
ATOM 538 O O . SER A 1 71 ? -4.732 -16.115 -9.766 1.00 92.81 71 SER A O 1
ATOM 540 N N . LEU A 1 72 ? -2.568 -16.706 -9.866 1.00 91.81 72 LEU A N 1
ATOM 541 C CA . LEU A 1 72 ? -2.413 -16.872 -8.417 1.00 91.81 72 LEU A CA 1
ATOM 542 C C . LEU A 1 72 ? -2.655 -15.565 -7.658 1.00 91.81 72 LEU A C 1
ATOM 544 O O . LEU A 1 72 ? -3.373 -15.570 -6.660 1.00 91.81 72 LEU A O 1
ATOM 548 N N . ILE A 1 73 ? -2.107 -14.448 -8.141 1.00 91.62 73 ILE A N 1
ATOM 549 C CA . ILE A 1 73 ? -2.338 -13.121 -7.559 1.00 91.62 73 ILE A CA 1
ATOM 550 C C . ILE A 1 73 ? -3.827 -12.767 -7.620 1.00 91.62 73 ILE A C 1
ATOM 552 O O . ILE A 1 73 ? -4.402 -12.370 -6.606 1.00 91.62 73 ILE A O 1
ATOM 556 N N . PHE A 1 74 ? -4.462 -12.953 -8.779 1.00 92.19 74 PHE A N 1
ATOM 557 C CA . PHE A 1 74 ? -5.880 -12.663 -8.977 1.00 92.19 74 PHE A CA 1
ATOM 558 C C . PHE A 1 74 ? -6.771 -13.483 -8.034 1.00 92.19 74 PHE A C 1
ATOM 560 O O . PHE A 1 74 ? -7.573 -12.914 -7.291 1.00 92.19 74 PHE A O 1
ATOM 567 N N . TRP A 1 75 ? -6.608 -14.808 -8.014 1.00 94.31 75 TRP A N 1
ATOM 568 C CA . TRP A 1 75 ? -7.413 -15.690 -7.167 1.00 94.31 75 TRP A CA 1
ATOM 569 C C . TRP A 1 75 ? -7.136 -15.478 -5.681 1.00 94.31 75 TRP A C 1
ATOM 571 O O . TRP A 1 75 ? -8.075 -15.473 -4.887 1.00 94.31 75 TRP A O 1
ATOM 581 N N . SER A 1 76 ? -5.878 -15.246 -5.300 1.00 91.38 76 SER A N 1
ATOM 582 C CA . SER A 1 76 ? -5.508 -14.928 -3.919 1.00 91.38 76 SER A CA 1
ATOM 583 C C . SER A 1 76 ? -6.176 -13.636 -3.451 1.00 91.38 76 SER A C 1
ATOM 585 O O . SER A 1 76 ? -6.883 -13.649 -2.444 1.00 91.38 76 SER A O 1
ATOM 587 N N . MET A 1 77 ? -6.052 -12.542 -4.212 1.00 88.81 77 MET A N 1
ATOM 588 C CA . MET A 1 77 ? -6.707 -11.271 -3.881 1.00 88.81 77 MET A CA 1
ATOM 589 C C . MET A 1 77 ? -8.226 -11.425 -3.838 1.00 88.81 77 MET A C 1
ATOM 591 O O . MET A 1 77 ? -8.858 -10.942 -2.900 1.00 88.81 77 MET A O 1
ATOM 595 N N . MET A 1 78 ? -8.822 -12.150 -4.790 1.00 89.69 78 MET A N 1
ATOM 596 C CA . MET A 1 78 ? -10.268 -12.359 -4.807 1.00 89.69 78 MET A CA 1
ATOM 597 C C . MET A 1 78 ? -10.751 -13.113 -3.565 1.00 89.69 78 MET A C 1
ATOM 599 O O . MET A 1 78 ? -11.710 -12.689 -2.916 1.00 89.69 78 MET A O 1
ATOM 603 N N . ILE A 1 79 ? -10.071 -14.198 -3.195 1.00 91.00 79 ILE A N 1
ATOM 604 C CA . ILE A 1 79 ? -10.416 -14.995 -2.015 1.00 91.00 79 ILE A CA 1
ATOM 605 C C . ILE A 1 79 ? -10.171 -14.196 -0.732 1.00 91.00 79 ILE A C 1
ATOM 607 O O . ILE A 1 79 ? -11.048 -14.164 0.129 1.00 91.00 79 ILE A O 1
ATOM 611 N N . VAL A 1 80 ? -9.027 -13.519 -0.598 1.00 87.94 80 VAL A N 1
ATOM 612 C CA . VAL A 1 80 ? -8.692 -12.727 0.596 1.00 87.94 80 VAL A CA 1
ATOM 613 C C . VAL A 1 80 ? -9.673 -11.572 0.766 1.00 87.94 80 VAL A C 1
ATOM 615 O O . VAL A 1 80 ? -10.248 -11.430 1.842 1.00 87.94 80 VAL A O 1
ATOM 618 N N . VAL A 1 81 ? -9.934 -10.774 -0.270 1.00 87.75 81 VAL A N 1
ATOM 619 C CA . VAL A 1 81 ? -10.883 -9.651 -0.185 1.00 87.75 81 VAL A CA 1
ATOM 620 C C . VAL A 1 81 ? -12.295 -10.157 0.128 1.00 87.75 81 VAL A C 1
ATOM 622 O O . VAL A 1 81 ? -12.951 -9.642 1.033 1.00 87.75 81 VAL A O 1
ATOM 625 N N . THR A 1 82 ? -12.755 -11.226 -0.520 1.00 86.31 82 THR A N 1
ATOM 626 C CA . THR A 1 82 ? -14.109 -11.753 -0.280 1.00 86.31 82 THR A CA 1
ATOM 627 C C . THR A 1 82 ? -14.243 -12.387 1.109 1.00 86.31 82 THR A C 1
ATOM 629 O O . THR A 1 82 ? -15.140 -12.046 1.878 1.00 86.31 82 THR A O 1
ATOM 632 N N . LEU A 1 83 ? -13.345 -13.295 1.490 1.00 84.88 83 LEU A N 1
ATOM 633 C CA . LEU A 1 83 ? -13.459 -14.000 2.767 1.00 84.88 83 LEU A CA 1
ATOM 634 C C . LEU A 1 83 ? -13.057 -13.114 3.947 1.00 84.88 83 LEU A C 1
ATOM 636 O O . LEU A 1 83 ? -13.841 -12.959 4.879 1.00 84.88 83 LEU A O 1
ATOM 640 N N . LYS A 1 84 ? -11.870 -12.501 3.923 1.00 80.81 84 LYS A N 1
ATOM 641 C CA . LYS A 1 84 ? -11.390 -11.685 5.048 1.00 80.81 84 LYS A CA 1
ATOM 642 C C . LYS A 1 84 ? -12.196 -10.394 5.161 1.00 80.81 84 LYS A C 1
ATOM 644 O O . LYS A 1 84 ? -12.693 -10.098 6.241 1.00 80.81 84 LYS A O 1
ATOM 649 N N . TYR A 1 85 ? -12.349 -9.625 4.082 1.00 78.31 85 TYR A N 1
ATOM 650 C CA . TYR A 1 85 ? -12.961 -8.297 4.193 1.00 78.31 85 TYR A CA 1
ATOM 651 C C . TYR A 1 85 ? -14.490 -8.369 4.193 1.00 78.31 85 TYR A C 1
ATOM 653 O O . TYR A 1 85 ? -15.104 -7.871 5.132 1.00 78.31 85 TYR A O 1
ATOM 661 N N . VAL A 1 86 ? -15.134 -9.036 3.231 1.00 77.56 86 VAL A N 1
ATOM 662 C CA . VAL A 1 86 ? -16.613 -9.070 3.213 1.00 77.56 86 VAL A CA 1
ATOM 663 C C . VAL A 1 86 ? -17.175 -9.874 4.390 1.00 77.56 86 VAL A C 1
ATOM 665 O O . VAL A 1 86 ? -18.145 -9.450 5.005 1.00 77.56 86 VAL A O 1
ATOM 668 N N . THR A 1 87 ? -16.569 -11.001 4.775 1.00 76.31 87 THR A N 1
ATOM 669 C CA . THR A 1 87 ? -17.161 -11.835 5.843 1.00 76.31 87 THR A CA 1
ATOM 670 C C . THR A 1 87 ? -16.849 -11.324 7.250 1.00 76.31 87 THR A C 1
ATOM 672 O O . THR A 1 87 ? -17.698 -11.458 8.129 1.00 76.31 87 THR A O 1
ATOM 675 N N . ILE A 1 88 ? -15.662 -10.756 7.497 1.00 69.25 88 ILE A N 1
ATOM 676 C CA . ILE A 1 88 ? -15.258 -10.314 8.845 1.00 69.25 88 ILE A CA 1
ATOM 677 C C . ILE A 1 88 ? -15.537 -8.823 9.039 1.00 69.25 88 ILE A C 1
ATOM 679 O O . ILE A 1 88 ? -16.166 -8.455 10.027 1.00 69.25 88 ILE A O 1
ATOM 683 N N . LEU A 1 89 ? -15.119 -7.964 8.103 1.00 68.25 89 LEU A N 1
ATOM 684 C CA . LEU A 1 89 ? -15.226 -6.511 8.270 1.00 68.25 89 LEU A CA 1
ATOM 685 C C . LEU A 1 89 ? -16.677 -6.023 8.166 1.00 68.25 89 LEU A C 1
ATOM 687 O O . LEU A 1 89 ? -17.093 -5.218 8.989 1.00 68.25 89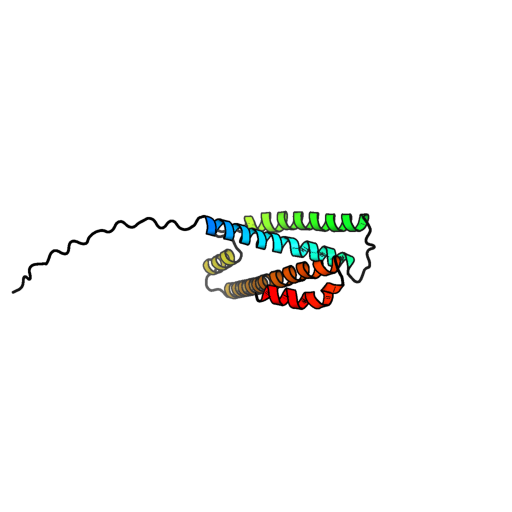 LEU A O 1
ATOM 691 N N . MET A 1 90 ? -17.465 -6.549 7.218 1.00 66.50 90 MET A N 1
ATOM 692 C CA . MET A 1 90 ? -18.888 -6.178 7.097 1.00 66.50 90 MET A CA 1
ATOM 693 C C . MET A 1 90 ? -19.783 -6.848 8.149 1.00 66.50 90 MET A C 1
ATOM 695 O O . MET A 1 90 ? -20.909 -6.410 8.348 1.00 66.50 90 MET A O 1
ATOM 699 N N . ARG A 1 91 ? -19.311 -7.899 8.839 1.00 63.75 91 ARG A N 1
ATOM 700 C CA . ARG A 1 91 ? -20.021 -8.465 10.005 1.00 63.75 91 ARG A CA 1
ATOM 701 C C . ARG A 1 91 ? -19.663 -7.772 11.313 1.00 63.75 91 ARG A C 1
ATOM 703 O O . ARG A 1 91 ? -20.467 -7.798 12.238 1.00 63.75 91 ARG A O 1
ATOM 710 N N . ALA A 1 92 ? -18.475 -7.182 11.402 1.00 58.72 92 ALA A N 1
ATOM 711 C CA . ALA A 1 92 ? -18.021 -6.408 12.550 1.00 58.72 92 ALA A CA 1
ATOM 712 C C . ALA A 1 92 ? -18.443 -4.932 12.429 1.00 58.72 92 ALA A C 1
ATOM 714 O O . ALA A 1 92 ? -17.636 -4.031 12.651 1.00 58.72 92 ALA A O 1
ATOM 715 N N . ASP A 1 93 ? -19.705 -4.680 12.070 1.00 57.81 93 ASP A N 1
ATOM 716 C CA . ASP A 1 93 ? -20.294 -3.355 12.229 1.00 57.81 93 ASP A CA 1
ATOM 717 C C . ASP A 1 93 ? -20.752 -3.169 13.678 1.00 57.81 93 ASP A C 1
ATOM 719 O O . ASP A 1 93 ? -21.160 -4.114 14.360 1.00 57.81 93 ASP A O 1
ATOM 723 N N . ASN A 1 94 ? -20.694 -1.932 14.158 1.00 55.41 94 ASN A N 1
ATOM 724 C CA . ASN A 1 94 ? -21.456 -1.549 15.327 1.00 55.41 94 ASN A CA 1
ATOM 725 C C . ASN A 1 94 ? -22.302 -0.327 15.010 1.00 55.41 94 ASN A C 1
ATOM 727 O O . ASN A 1 94 ? -21.834 0.811 15.101 1.00 55.41 94 ASN A O 1
ATOM 731 N N . ARG A 1 95 ? -23.578 -0.574 14.704 1.00 53.31 95 ARG A N 1
ATOM 732 C CA . ARG A 1 95 ? -24.619 0.464 14.607 1.00 53.31 95 ARG A CA 1
ATOM 733 C C . ARG A 1 95 ? -24.210 1.638 13.704 1.00 53.31 95 ARG A C 1
ATOM 735 O O . ARG A 1 95 ? -24.446 2.791 14.049 1.00 53.31 95 ARG A O 1
ATOM 742 N N . GLY A 1 96 ? -23.604 1.339 12.557 1.00 55.97 96 GLY A N 1
ATOM 743 C CA . GLY A 1 96 ? -23.312 2.335 11.523 1.00 55.97 96 GLY A CA 1
ATOM 744 C C . GLY A 1 96 ? -21.987 3.095 11.655 1.00 55.97 96 GLY A C 1
ATOM 745 O O . GLY A 1 96 ? -21.654 3.824 10.728 1.00 55.97 96 GLY A O 1
ATOM 746 N N . GLU A 1 97 ? -21.194 2.893 12.714 1.00 59.69 97 GLU A N 1
ATOM 747 C CA . GLU A 1 97 ? -19.803 3.375 12.759 1.00 59.69 97 GLU A CA 1
ATOM 748 C C . GLU A 1 97 ? -18.852 2.213 12.450 1.00 59.69 97 GLU A C 1
ATOM 750 O O . GLU A 1 97 ? -18.580 1.353 13.289 1.00 59.69 97 GLU A O 1
ATOM 755 N N . GLY A 1 98 ? -18.420 2.132 11.192 1.00 58.47 98 GLY A N 1
ATOM 756 C CA . GLY A 1 98 ? -17.506 1.100 10.712 1.00 58.47 98 GLY A CA 1
ATOM 757 C C . GLY A 1 98 ? -16.047 1.461 10.988 1.00 58.47 98 GLY A C 1
ATOM 758 O O . GLY A 1 98 ? -15.621 2.583 10.729 1.00 58.47 98 GLY A O 1
ATOM 759 N N . GLY A 1 99 ? -15.265 0.498 11.478 1.00 64.31 99 GLY A N 1
ATOM 760 C CA . GLY A 1 99 ? -13.807 0.615 11.550 1.00 64.31 99 GLY A CA 1
ATOM 761 C C . GLY A 1 99 ? -13.180 -0.088 12.753 1.00 64.31 99 GLY A C 1
ATOM 762 O O . GLY A 1 99 ? -13.816 -0.312 13.782 1.00 64.31 99 GLY A O 1
ATOM 763 N N . SER A 1 100 ? -11.888 -0.394 12.642 1.00 62.03 100 SER A N 1
ATOM 764 C CA . SER A 1 100 ? -11.063 -0.927 13.739 1.00 62.03 100 SER A CA 1
ATOM 765 C C . SER A 1 100 ? -11.060 -0.010 14.974 1.00 62.03 100 SER A C 1
ATOM 767 O O . SER A 1 100 ? -11.049 -0.496 16.105 1.00 62.03 100 SER A O 1
ATOM 769 N N . LEU A 1 101 ? -11.150 1.310 14.765 1.00 57.78 101 LEU A N 1
ATOM 770 C CA . LEU A 1 101 ? -11.228 2.329 15.820 1.00 57.78 101 LEU A CA 1
ATOM 771 C C . LEU A 1 101 ? -12.594 2.374 16.521 1.00 57.78 101 LEU A C 1
ATOM 773 O O . LEU A 1 101 ? -12.646 2.541 17.740 1.00 57.78 101 LEU A O 1
ATOM 777 N N . ALA A 1 102 ? -13.691 2.158 15.786 1.00 62.00 102 ALA A N 1
ATOM 778 C CA . ALA A 1 102 ? -15.027 2.063 16.371 1.00 62.00 102 ALA A CA 1
ATOM 779 C C . ALA A 1 102 ? -15.119 0.841 17.299 1.00 62.00 102 ALA A C 1
ATOM 781 O O . ALA A 1 102 ? -15.577 0.965 18.438 1.00 62.00 102 ALA A O 1
ATOM 782 N N . LEU A 1 103 ? -14.579 -0.313 16.876 1.00 62.19 103 LEU A N 1
ATOM 783 C CA . LEU A 1 103 ? -14.481 -1.510 17.720 1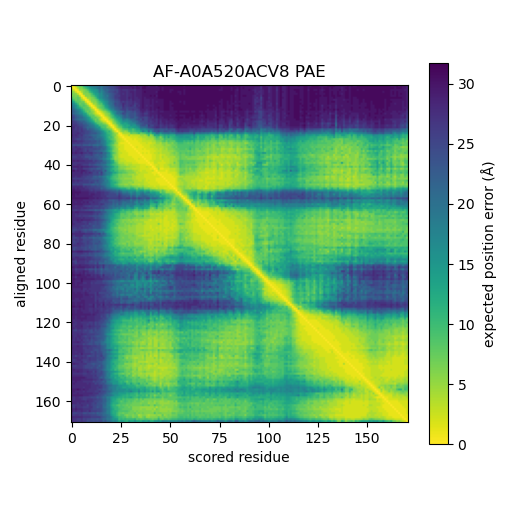.00 62.19 103 LEU A CA 1
ATOM 784 C C . LEU A 1 103 ? -13.651 -1.270 18.988 1.00 62.19 103 LEU A C 1
ATOM 786 O O . LEU A 1 103 ? -14.067 -1.690 20.069 1.00 62.19 103 LEU A O 1
ATOM 790 N N . LEU A 1 104 ? -12.515 -0.573 18.885 1.00 63.47 104 LEU A N 1
ATOM 791 C CA . LEU A 1 104 ? -11.701 -0.237 20.054 1.00 63.47 104 LEU A CA 1
ATOM 792 C C . LEU A 1 104 ? -12.481 0.642 21.052 1.00 63.47 104 LEU A C 1
ATOM 794 O O . LEU A 1 104 ? -12.455 0.380 22.259 1.00 63.47 104 LEU A O 1
ATOM 798 N N . ALA A 1 105 ? -13.243 1.626 20.559 1.00 62.00 105 ALA A N 1
ATOM 799 C CA . ALA A 1 105 ? -14.079 2.500 21.385 1.00 62.00 105 ALA A CA 1
ATOM 800 C C . ALA A 1 105 ? -15.234 1.741 22.070 1.00 62.00 105 ALA A C 1
ATOM 802 O O . ALA A 1 105 ? -15.543 1.983 23.239 1.00 62.00 105 ALA A O 1
ATOM 803 N N . LEU A 1 106 ? -15.845 0.774 21.382 1.00 63.03 106 LEU A N 1
ATOM 804 C CA . LEU A 1 106 ? -16.902 -0.076 21.939 1.00 63.03 106 LEU A CA 1
ATOM 805 C C . LEU A 1 106 ? -16.418 -1.043 22.997 1.00 63.03 106 LEU A C 1
ATOM 807 O O . LEU A 1 106 ? -17.105 -1.228 24.001 1.00 63.03 106 LEU A O 1
ATOM 811 N N . ILE A 1 107 ? -15.266 -1.671 22.775 1.00 63.41 107 ILE A N 1
ATOM 812 C CA . ILE A 1 107 ? -14.727 -2.638 23.727 1.00 63.41 107 ILE A CA 1
ATOM 813 C C . ILE A 1 107 ? -14.305 -1.915 25.008 1.00 63.41 107 ILE A C 1
ATOM 815 O O . ILE A 1 107 ? -14.660 -2.364 26.096 1.00 63.41 107 ILE A O 1
ATOM 819 N N . THR A 1 108 ? -13.685 -0.739 24.882 1.00 63.56 108 THR A N 1
ATOM 820 C CA . THR A 1 108 ? -13.341 0.121 26.028 1.00 63.56 108 THR A CA 1
ATOM 821 C C . THR A 1 108 ? -14.589 0.598 26.787 1.00 63.56 108 THR A C 1
ATOM 823 O O . THR A 1 108 ? -14.555 0.747 28.004 1.00 63.56 108 THR A O 1
ATOM 826 N N . ARG A 1 109 ? -15.725 0.790 26.098 1.00 63.34 109 ARG A N 1
ATOM 827 C CA . ARG A 1 109 ? -16.992 1.218 26.717 1.00 63.34 109 ARG A CA 1
ATOM 828 C C . ARG A 1 109 ? -17.800 0.071 27.338 1.00 63.34 109 ARG A C 1
ATOM 830 O O . ARG A 1 109 ? -18.531 0.308 28.297 1.00 63.34 109 ARG A O 1
ATOM 837 N N . LYS A 1 110 ? -17.726 -1.149 26.789 1.00 62.59 110 LYS A N 1
ATOM 838 C CA . LYS A 1 110 ? -18.469 -2.320 27.296 1.00 62.59 110 LYS A CA 1
ATOM 839 C C . LYS A 1 110 ? -17.738 -3.083 28.399 1.00 62.59 110 LYS A C 1
ATOM 841 O O . LYS A 1 110 ? -18.413 -3.703 29.218 1.00 62.59 110 LYS A O 1
ATOM 846 N N . LEU A 1 111 ? -16.406 -3.070 28.424 1.00 59.00 111 LEU A N 1
ATOM 847 C CA . LEU A 1 111 ? -15.612 -3.701 29.477 1.00 59.00 111 LEU A CA 1
ATOM 848 C C . LEU A 1 111 ? -15.116 -2.610 30.430 1.00 59.00 111 LEU A C 1
ATOM 850 O O . LEU A 1 111 ? -14.110 -1.958 30.164 1.00 59.00 111 LEU A O 1
ATOM 854 N N . GLY A 1 112 ? -15.837 -2.413 31.538 1.00 59.34 112 GLY A N 1
ATOM 855 C CA . GLY A 1 112 ? -15.384 -1.568 32.647 1.00 59.34 112 GLY A CA 1
ATOM 856 C C . GLY A 1 112 ? -13.994 -1.964 33.164 1.00 59.34 112 GLY A C 1
ATOM 857 O O . GLY A 1 112 ? -13.480 -3.026 32.814 1.00 59.34 112 GLY A O 1
ATOM 858 N N . ASP A 1 113 ? -13.405 -1.088 33.981 1.00 61.69 113 ASP A N 1
ATOM 859 C CA . ASP A 1 113 ? -11.996 -1.029 34.409 1.00 61.69 113 ASP A CA 1
ATOM 860 C C . ASP A 1 113 ? -11.427 -2.364 34.940 1.00 61.69 113 ASP A C 1
ATOM 862 O O . ASP A 1 113 ? -11.359 -2.633 36.138 1.00 61.69 113 ASP A O 1
ATOM 866 N N . THR A 1 114 ? -11.059 -3.253 34.016 1.00 63.72 114 THR A N 1
ATOM 867 C CA . THR A 1 114 ? -10.562 -4.600 34.299 1.00 63.72 114 THR A CA 1
ATOM 868 C C . THR A 1 114 ? -9.178 -4.742 33.679 1.00 63.72 114 THR A C 1
ATOM 870 O O . THR A 1 114 ? -8.901 -4.204 32.609 1.00 63.72 114 THR A O 1
ATOM 873 N N . ARG A 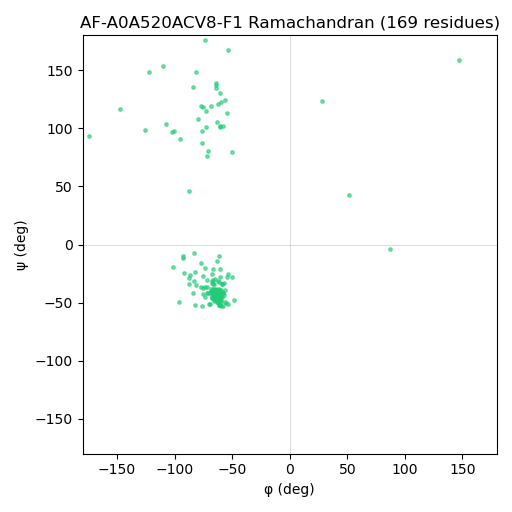1 115 ? -8.299 -5.537 34.296 1.00 66.75 115 ARG A N 1
ATOM 874 C CA . ARG A 1 115 ? -6.928 -5.803 33.815 1.00 66.75 115 ARG A CA 1
ATOM 875 C C . ARG A 1 115 ? -6.868 -6.304 32.354 1.00 66.75 115 ARG A C 1
ATOM 877 O O . ARG A 1 115 ? -5.874 -6.078 31.670 1.00 66.75 115 ARG A O 1
ATOM 884 N N . SER A 1 116 ?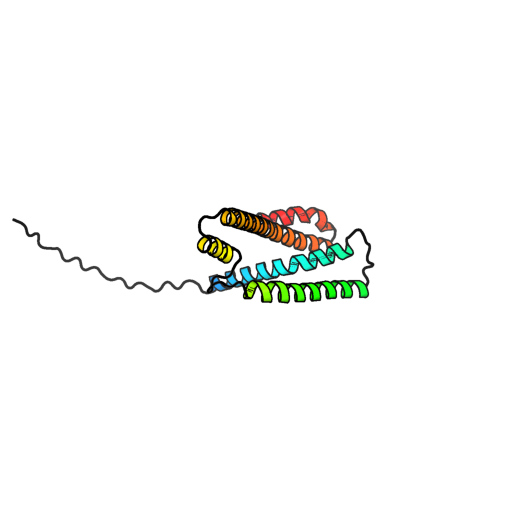 -7.944 -6.921 31.855 1.00 67.19 116 SER A N 1
ATOM 885 C CA . SER A 1 116 ? -8.114 -7.327 30.450 1.00 67.19 116 SER A CA 1
ATOM 886 C C . SER A 1 116 ? -8.350 -6.155 29.490 1.00 67.19 116 SER A C 1
ATOM 888 O O . SER A 1 116 ? -7.910 -6.219 28.345 1.00 67.19 116 SER A O 1
ATOM 890 N N . THR A 1 117 ? -8.982 -5.068 29.946 1.00 71.56 117 THR A N 1
ATOM 891 C CA . THR A 1 117 ? -9.185 -3.840 29.161 1.00 71.56 117 THR A CA 1
ATOM 892 C C . THR A 1 117 ? -7.844 -3.182 28.844 1.00 71.56 117 THR A C 1
ATOM 894 O O . THR A 1 117 ? -7.627 -2.772 27.711 1.00 71.56 117 THR A O 1
ATOM 897 N N . ALA A 1 118 ? -6.892 -3.185 29.784 1.00 74.75 118 ALA A N 1
ATOM 898 C CA . ALA A 1 118 ? -5.539 -2.676 29.543 1.00 74.75 118 ALA A CA 1
ATOM 899 C C . ALA A 1 118 ? -4.800 -3.447 28.430 1.00 74.75 118 ALA A C 1
ATOM 901 O O . ALA A 1 118 ? -4.174 -2.834 27.567 1.00 74.75 118 ALA A O 1
ATOM 902 N N . GLY A 1 119 ? -4.912 -4.782 28.400 1.00 80.50 119 GLY A N 1
ATOM 903 C CA . GLY A 1 119 ? -4.326 -5.600 27.328 1.00 80.50 119 GLY A CA 1
ATOM 904 C C . GLY A 1 119 ? -4.972 -5.346 25.963 1.00 80.50 119 GLY A C 1
ATOM 905 O O . GLY A 1 119 ? -4.296 -5.347 24.938 1.00 80.50 119 GLY A O 1
ATOM 906 N N . LEU A 1 120 ? -6.273 -5.067 25.949 1.00 75.31 120 LEU A N 1
ATOM 907 C CA . LEU A 1 120 ? -7.027 -4.793 24.730 1.00 75.31 120 LEU A CA 1
ATOM 908 C C . LEU A 1 120 ? -6.768 -3.377 24.193 1.00 75.31 120 LEU A C 1
ATOM 910 O O . LEU A 1 120 ? -6.631 -3.193 22.986 1.00 75.31 120 LEU A O 1
ATOM 914 N N . VAL A 1 121 ? -6.603 -2.397 25.084 1.00 76.62 121 VAL A N 1
ATOM 915 C CA . VAL A 1 121 ? -6.121 -1.050 24.746 1.00 76.62 121 VAL A CA 1
ATOM 916 C C . VAL A 1 121 ? -4.702 -1.115 24.183 1.00 76.62 121 VAL A C 1
ATOM 918 O O . VAL A 1 121 ? -4.448 -0.505 23.149 1.00 76.62 121 VAL A O 1
ATOM 921 N N . LEU A 1 122 ? -3.797 -1.895 24.787 1.00 83.06 122 LEU A N 1
ATOM 922 C CA . LEU A 1 122 ? -2.447 -2.107 24.252 1.00 83.06 122 LEU A CA 1
ATOM 923 C C . LEU A 1 122 ? -2.494 -2.710 22.840 1.00 83.06 122 LEU A C 1
ATOM 925 O O . LEU A 1 122 ? -1.802 -2.230 21.946 1.00 83.06 122 LEU A O 1
ATOM 929 N N . LEU A 1 123 ? -3.338 -3.725 22.625 1.00 81.81 123 LEU A N 1
ATOM 930 C CA . LEU A 1 123 ? -3.543 -4.329 21.308 1.00 81.81 123 LEU A CA 1
ATOM 931 C C . LEU A 1 123 ? -4.096 -3.312 20.297 1.00 81.81 123 LEU A C 1
ATOM 933 O O . LEU A 1 123 ? -3.665 -3.298 19.147 1.00 81.81 123 LEU A O 1
ATOM 937 N N . GLY A 1 124 ? -5.006 -2.435 20.727 1.00 79.44 124 GLY A N 1
ATOM 938 C CA . GLY A 1 124 ? -5.525 -1.334 19.918 1.00 79.44 124 GLY A CA 1
ATOM 939 C C . GLY A 1 124 ? -4.453 -0.315 19.541 1.00 79.44 124 GLY A C 1
ATOM 940 O O . GLY A 1 124 ? -4.320 0.021 18.370 1.00 79.44 124 GLY A O 1
ATOM 941 N N . VAL A 1 125 ? -3.643 0.129 20.504 1.00 83.56 125 VAL A N 1
ATOM 942 C CA . VAL A 1 125 ? -2.507 1.035 20.262 1.00 83.56 125 VAL A CA 1
ATOM 943 C C . VAL A 1 125 ? -1.499 0.393 19.312 1.00 83.56 125 VAL A C 1
ATOM 945 O O . VAL A 1 125 ? -1.029 1.048 18.386 1.00 83.56 125 VAL A O 1
ATOM 948 N N . PHE A 1 126 ? -1.209 -0.895 19.489 1.00 85.88 126 PHE A N 1
ATOM 949 C CA . PHE A 1 126 ? -0.337 -1.646 18.593 1.00 85.88 126 PHE A CA 1
ATOM 950 C C . PHE A 1 126 ? -0.909 -1.732 17.170 1.00 85.88 126 PHE A C 1
ATOM 952 O O . PHE A 1 126 ? -0.195 -1.464 16.207 1.00 85.88 126 PHE A O 1
ATOM 959 N N . ALA A 1 127 ? -2.204 -2.027 17.024 1.00 82.38 127 ALA A N 1
ATOM 960 C CA . ALA A 1 127 ? -2.877 -2.033 15.726 1.00 82.38 127 ALA A CA 1
ATOM 961 C C . ALA A 1 127 ? -2.856 -0.646 15.059 1.00 82.38 127 ALA A C 1
ATOM 963 O O . ALA A 1 127 ? -2.573 -0.550 13.867 1.00 82.38 127 ALA A O 1
ATOM 964 N N . CYS A 1 128 ? -3.086 0.428 15.822 1.00 82.44 128 CYS A N 1
ATOM 965 C CA . CYS A 1 128 ? -2.969 1.802 15.334 1.00 82.44 128 CYS A CA 1
ATOM 966 C C . CYS A 1 128 ? -1.538 2.140 14.899 1.00 82.44 128 CYS A C 1
ATOM 968 O O . CYS A 1 128 ? -1.360 2.796 13.878 1.00 82.44 128 CYS A O 1
ATOM 970 N N . ALA A 1 129 ? -0.521 1.682 15.634 1.00 88.19 129 ALA A N 1
ATOM 971 C CA . ALA A 1 129 ? 0.880 1.901 15.281 1.00 88.19 129 ALA A CA 1
ATOM 972 C C . ALA A 1 129 ? 1.265 1.175 13.982 1.00 88.19 129 ALA A C 1
ATOM 974 O O . ALA A 1 129 ? 1.916 1.766 13.123 1.00 88.19 129 ALA A O 1
ATOM 975 N N . LEU A 1 130 ? 0.818 -0.074 13.806 1.00 87.81 130 LEU A N 1
ATOM 976 C CA . LEU A 1 130 ? 1.009 -0.813 12.555 1.00 87.81 130 LEU A CA 1
ATOM 977 C C . LEU A 1 130 ? 0.287 -0.142 11.384 1.00 87.81 130 LEU A C 1
ATOM 979 O O . LEU A 1 130 ? 0.880 0.020 10.323 1.00 87.81 130 LEU A O 1
ATOM 983 N N . PHE A 1 131 ? -0.956 0.302 11.586 1.00 83.50 131 PHE A N 1
ATOM 984 C CA . PHE A 1 131 ? -1.720 1.020 10.566 1.00 83.50 131 PHE A CA 1
ATOM 985 C C . PHE A 1 131 ? -1.072 2.358 10.185 1.00 83.50 131 PHE A C 1
ATOM 987 O O . PHE A 1 131 ? -1.033 2.714 9.010 1.00 83.50 131 PHE A O 1
ATOM 994 N N . TYR A 1 132 ? -0.529 3.086 11.163 1.00 85.94 132 TYR A N 1
ATOM 995 C CA . TYR A 1 132 ? 0.216 4.319 10.918 1.00 85.94 132 TYR A CA 1
ATOM 996 C C . TYR A 1 132 ? 1.492 4.056 10.108 1.00 85.94 132 TYR A C 1
ATOM 998 O O . TYR A 1 132 ? 1.790 4.795 9.173 1.00 85.94 132 TYR A O 1
ATOM 1006 N N . GLY A 1 133 ? 2.214 2.977 10.429 1.00 88.06 133 GLY A N 1
ATOM 1007 C CA . GLY A 1 133 ? 3.373 2.535 9.655 1.00 88.06 133 GLY A CA 1
ATOM 1008 C C . GLY A 1 133 ? 3.011 2.206 8.206 1.00 88.06 133 GLY A C 1
ATOM 1009 O O . GLY A 1 133 ? 3.641 2.727 7.292 1.00 88.06 133 GLY A O 1
ATOM 1010 N N . ASP A 1 134 ? 1.962 1.410 7.999 1.00 85.62 134 ASP A N 1
ATOM 1011 C CA . ASP A 1 134 ? 1.464 1.028 6.669 1.00 85.62 134 ASP A CA 1
ATOM 1012 C C . ASP A 1 134 ? 1.037 2.261 5.850 1.00 85.62 134 ASP A C 1
ATOM 1014 O O . ASP A 1 134 ? 1.480 2.459 4.720 1.00 85.62 134 ASP A O 1
ATOM 1018 N N . SER A 1 135 ? 0.312 3.187 6.489 1.00 82.88 135 SER A N 1
ATOM 1019 C CA . SER A 1 135 ? -0.112 4.464 5.892 1.00 82.88 135 SER A CA 1
ATOM 1020 C C . SER A 1 135 ? 1.060 5.357 5.463 1.00 82.88 135 SER A C 1
ATOM 1022 O O . SER A 1 135 ? 0.906 6.169 4.553 1.00 82.88 135 SER A O 1
ATOM 1024 N N . MET A 1 136 ? 2.225 5.238 6.111 1.00 88.38 136 MET A N 1
ATOM 1025 C CA . MET A 1 136 ? 3.437 5.984 5.754 1.00 88.38 136 MET A CA 1
ATOM 1026 C C . MET A 1 136 ? 4.271 5.264 4.683 1.00 88.38 136 MET A C 1
ATOM 1028 O O . MET A 1 136 ? 4.896 5.918 3.847 1.00 88.38 136 MET A O 1
ATOM 1032 N N . ILE A 1 137 ? 4.286 3.927 4.690 1.00 87.88 137 ILE A N 1
ATOM 1033 C CA . ILE A 1 137 ? 5.067 3.107 3.753 1.00 87.88 137 ILE A CA 1
ATOM 1034 C C . ILE A 1 137 ? 4.419 3.083 2.365 1.00 87.88 137 ILE A C 1
ATOM 1036 O O . ILE A 1 137 ? 5.128 3.234 1.367 1.00 87.88 137 ILE A O 1
ATOM 1040 N N . THR A 1 138 ? 3.094 2.947 2.280 1.00 87.94 138 THR A N 1
ATOM 1041 C CA . THR A 1 138 ? 2.376 2.853 1.000 1.00 87.94 138 THR A CA 1
ATOM 1042 C C . THR A 1 138 ? 2.681 4.016 0.042 1.00 87.94 138 THR A C 1
ATOM 1044 O O . THR A 1 138 ? 3.050 3.740 -1.103 1.00 87.94 138 THR A O 1
ATOM 1047 N N . PRO A 1 139 ? 2.582 5.307 0.437 1.00 87.44 139 PRO A N 1
ATOM 1048 C CA . PRO A 1 139 ? 2.883 6.417 -0.469 1.00 87.44 139 PRO A CA 1
ATOM 1049 C C . PRO A 1 139 ? 4.325 6.377 -0.983 1.00 87.44 139 PRO A C 1
ATOM 1051 O O . PRO A 1 139 ? 4.565 6.607 -2.167 1.00 87.44 139 PRO A O 1
ATOM 1054 N N . ALA A 1 140 ? 5.277 6.020 -0.116 1.00 88.69 140 ALA A N 1
ATOM 1055 C CA . ALA A 1 140 ? 6.685 5.914 -0.479 1.00 88.69 140 ALA A CA 1
ATOM 1056 C C . ALA A 1 140 ? 6.934 4.795 -1.502 1.00 88.69 140 ALA A C 1
ATOM 1058 O O . ALA A 1 140 ? 7.582 5.028 -2.524 1.00 88.69 140 ALA A O 1
ATOM 1059 N N . ILE A 1 141 ? 6.383 3.600 -1.265 1.00 87.62 141 ILE A N 1
ATOM 1060 C CA . ILE A 1 141 ? 6.547 2.445 -2.161 1.00 87.62 141 ILE A CA 1
ATOM 1061 C C . ILE A 1 141 ? 5.816 2.656 -3.489 1.00 87.62 141 ILE A C 1
ATOM 1063 O O . ILE A 1 141 ? 6.351 2.302 -4.541 1.00 87.62 141 ILE A O 1
ATOM 1067 N N . SER A 1 142 ? 4.628 3.261 -3.465 1.00 86.19 142 SER A N 1
ATOM 1068 C CA . SER A 1 142 ? 3.854 3.565 -4.671 1.00 86.19 142 SER A CA 1
ATOM 1069 C C . SER A 1 142 ? 4.587 4.550 -5.587 1.00 86.19 142 SER A C 1
ATOM 1071 O O . SER A 1 142 ? 4.772 4.268 -6.774 1.00 86.19 142 SER A O 1
ATOM 1073 N N . VAL A 1 143 ? 5.096 5.660 -5.033 1.00 89.50 143 VAL A N 1
ATOM 1074 C CA . VAL A 1 143 ? 5.885 6.648 -5.787 1.00 89.50 143 VAL A CA 1
ATOM 1075 C C . VAL A 1 143 ? 7.172 6.024 -6.320 1.00 89.50 143 VAL A C 1
ATOM 1077 O O . VAL A 1 143 ? 7.478 6.181 -7.501 1.00 89.50 143 VAL A O 1
ATOM 1080 N N . LEU A 1 144 ? 7.906 5.275 -5.491 1.00 89.62 144 LEU A N 1
ATOM 1081 C CA . LEU A 1 144 ? 9.139 4.622 -5.926 1.00 89.62 144 LEU A CA 1
ATOM 1082 C C . LEU A 1 144 ? 8.878 3.634 -7.071 1.00 89.62 144 LEU A C 1
ATOM 1084 O O . LEU A 1 144 ? 9.562 3.694 -8.087 1.00 89.62 144 LEU A O 1
ATOM 1088 N N . SER A 1 145 ? 7.843 2.798 -6.958 1.00 84.75 145 SER A N 1
ATOM 1089 C CA . SER A 1 145 ? 7.468 1.828 -7.999 1.00 84.75 145 SER A CA 1
ATOM 1090 C C . SER A 1 145 ? 7.058 2.513 -9.307 1.00 84.75 145 SER A C 1
ATOM 1092 O O . SER A 1 145 ? 7.426 2.054 -10.390 1.00 84.75 145 SER A O 1
ATOM 1094 N N . ALA A 1 146 ? 6.333 3.633 -9.226 1.00 85.69 146 ALA A N 1
ATOM 1095 C CA . ALA A 1 146 ? 5.952 4.417 -10.398 1.00 85.69 146 ALA A CA 1
ATOM 1096 C C . ALA A 1 146 ? 7.176 5.017 -11.113 1.00 85.69 146 ALA A C 1
ATOM 1098 O O . ALA A 1 146 ? 7.262 4.971 -12.342 1.00 85.69 146 ALA A O 1
ATOM 1099 N N . VAL A 1 147 ? 8.141 5.545 -10.355 1.00 89.06 147 VAL A N 1
ATOM 1100 C CA . VAL A 1 147 ? 9.354 6.162 -10.909 1.00 89.06 147 VAL A CA 1
ATOM 1101 C C . VAL A 1 147 ? 10.347 5.107 -11.411 1.00 89.06 147 VAL A C 1
ATOM 1103 O O . VAL A 1 147 ? 10.948 5.293 -12.469 1.00 89.06 147 VAL A O 1
ATOM 1106 N N . GLU A 1 148 ? 10.490 3.971 -10.727 1.00 85.94 148 GLU A N 1
ATOM 1107 C CA . GLU A 1 148 ? 11.286 2.831 -11.206 1.00 85.94 148 GLU A CA 1
ATOM 1108 C C . GLU A 1 148 ? 10.782 2.310 -12.557 1.00 85.94 148 GLU A C 1
ATOM 1110 O O . GLU A 1 148 ? 11.593 1.933 -13.409 1.00 85.94 148 GLU A O 1
ATOM 1115 N N . GLY A 1 149 ? 9.469 2.366 -12.806 1.00 82.75 149 GLY A N 1
ATOM 1116 C CA . GLY A 1 149 ? 8.875 2.039 -14.104 1.00 82.75 149 GLY A CA 1
ATOM 1117 C C . GLY A 1 149 ? 9.470 2.838 -15.272 1.00 82.75 149 GLY A C 1
ATOM 1118 O O . GLY A 1 149 ? 9.559 2.325 -16.388 1.00 82.75 149 GLY A O 1
ATOM 1119 N N . LEU A 1 150 ? 9.976 4.052 -15.029 1.00 85.19 150 LEU A N 1
ATOM 1120 C CA . LEU A 1 150 ? 10.633 4.870 -16.052 1.00 85.19 150 LEU A CA 1
ATOM 1121 C C . LEU A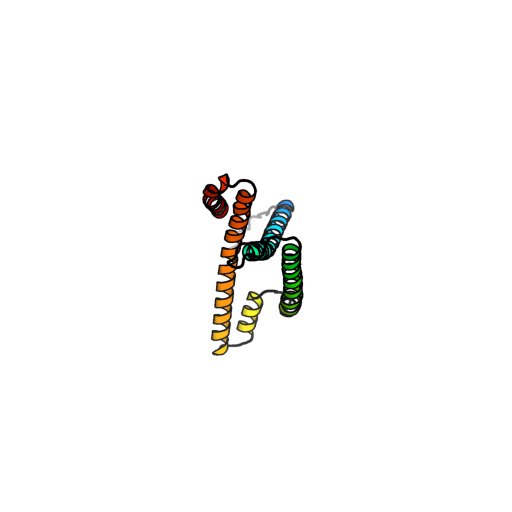 1 150 ? 11.933 4.227 -16.566 1.00 85.19 150 LEU A C 1
ATOM 1123 O O . LEU A 1 150 ? 12.294 4.379 -17.736 1.00 85.19 150 LEU A O 1
ATOM 1127 N N . THR A 1 151 ? 12.609 3.454 -15.713 1.00 84.19 151 THR A N 1
ATOM 1128 C CA . THR A 1 151 ? 13.855 2.755 -16.059 1.00 84.19 151 THR A CA 1
ATOM 1129 C C . THR A 1 151 ? 13.633 1.550 -16.970 1.00 84.19 151 THR A C 1
ATOM 1131 O O . THR A 1 151 ? 14.552 1.161 -17.688 1.00 84.19 151 THR A O 1
ATOM 1134 N N . VAL A 1 152 ? 12.406 1.014 -17.010 1.00 82.69 152 VAL A N 1
ATOM 1135 C CA . VAL A 1 152 ? 12.005 -0.045 -17.951 1.00 82.69 152 VAL A CA 1
ATOM 1136 C C . VAL A 1 152 ? 11.981 0.485 -19.388 1.00 82.69 152 VAL A C 1
ATOM 1138 O O . VAL A 1 152 ? 12.306 -0.244 -20.320 1.00 82.69 152 VAL A O 1
ATOM 1141 N N . VAL A 1 153 ? 11.628 1.762 -19.572 1.00 81.56 153 VAL A N 1
ATOM 1142 C CA . VAL A 1 153 ? 11.580 2.414 -20.892 1.00 81.56 153 VAL A CA 1
ATOM 1143 C C . VAL A 1 153 ? 12.960 2.926 -21.307 1.00 81.56 153 VAL A C 1
ATOM 1145 O O . VAL A 1 153 ? 13.349 2.787 -22.466 1.00 81.56 153 VAL A O 1
ATOM 1148 N N . ASN A 1 154 ? 13.712 3.523 -20.377 1.00 85.88 154 ASN A N 1
ATOM 1149 C CA . ASN A 1 154 ? 15.075 3.987 -20.628 1.00 85.88 154 ASN A CA 1
ATOM 1150 C C . ASN A 1 154 ? 15.945 3.871 -19.366 1.00 85.88 154 ASN A C 1
ATOM 1152 O O . ASN A 1 154 ? 15.741 4.575 -18.375 1.00 85.88 154 ASN A O 1
ATOM 1156 N N . ALA A 1 155 ? 16.984 3.035 -19.445 1.00 86.12 155 ALA A N 1
ATOM 1157 C CA . ALA A 1 155 ? 17.925 2.792 -18.353 1.00 86.12 155 ALA A CA 1
ATOM 1158 C C . ALA A 1 155 ? 18.695 4.050 -17.897 1.00 86.12 155 ALA A C 1
ATOM 1160 O O . ALA A 1 155 ? 19.162 4.102 -16.760 1.00 86.12 155 ALA A O 1
ATOM 1161 N N . GLY A 1 156 ? 18.786 5.091 -18.733 1.00 87.38 156 GLY A N 1
ATOM 1162 C CA . GLY A 1 156 ? 19.404 6.374 -18.386 1.00 87.38 156 GLY A CA 1
ATOM 1163 C C . GLY A 1 156 ? 18.703 7.132 -17.252 1.00 87.38 156 GLY A C 1
ATOM 1164 O O . GLY A 1 156 ? 19.297 8.043 -16.679 1.00 87.38 156 GLY A O 1
ATOM 1165 N N . PHE A 1 157 ? 17.476 6.748 -16.882 1.00 85.94 157 PHE A N 1
ATOM 1166 C CA . PHE A 1 157 ? 16.750 7.348 -15.759 1.00 85.94 157 PHE A CA 1
ATOM 1167 C C . PHE A 1 157 ? 17.116 6.777 -14.383 1.00 85.94 157 PHE A C 1
ATOM 1169 O O . PHE A 1 157 ? 16.703 7.353 -13.380 1.00 85.94 157 PHE A O 1
ATOM 1176 N N . GLN A 1 158 ? 17.922 5.710 -14.304 1.00 85.38 158 GLN A N 1
ATOM 1177 C CA . GLN A 1 158 ? 18.349 5.090 -13.038 1.00 85.38 158 GLN A CA 1
ATOM 1178 C C . GLN A 1 158 ? 18.876 6.092 -11.985 1.00 85.38 158 GLN A C 1
ATOM 1180 O O . GLN A 1 158 ? 18.383 6.073 -10.856 1.00 85.38 158 GLN A O 1
ATOM 1185 N N . PRO A 1 159 ? 19.782 7.037 -12.317 1.00 90.75 159 PRO A N 1
ATOM 1186 C CA . PRO A 1 159 ? 20.287 8.008 -11.340 1.00 90.75 159 PRO A CA 1
ATOM 1187 C C . PRO A 1 159 ? 19.222 9.000 -10.854 1.00 90.75 159 PRO A C 1
ATOM 1189 O O . PRO A 1 159 ? 19.382 9.616 -9.802 1.00 90.75 159 PRO A O 1
ATOM 1192 N N . PHE A 1 160 ? 18.143 9.174 -11.621 1.00 90.50 160 PHE A N 1
ATOM 1193 C CA . PHE A 1 160 ? 17.081 10.136 -11.342 1.00 90.50 160 PHE A CA 1
ATOM 1194 C C . PHE A 1 160 ? 15.922 9.540 -10.538 1.00 90.50 160 PHE A C 1
ATOM 1196 O O . PHE A 1 160 ? 15.102 10.306 -10.037 1.00 90.50 160 PHE A O 1
ATOM 1203 N N . VAL A 1 161 ? 15.874 8.216 -10.344 1.00 89.31 161 VAL A N 1
ATOM 1204 C CA . VAL A 1 161 ? 14.778 7.553 -9.617 1.00 89.31 161 VAL A CA 1
ATOM 1205 C C . VAL A 1 161 ? 14.634 8.098 -8.196 1.00 89.31 161 VAL A C 1
ATOM 1207 O O . VAL A 1 161 ? 13.562 8.562 -7.814 1.00 89.31 161 VAL A O 1
ATOM 1210 N N . ILE A 1 162 ? 15.727 8.101 -7.430 1.00 92.19 162 ILE A N 1
ATOM 1211 C CA . ILE A 1 162 ? 15.716 8.555 -6.035 1.00 92.19 162 ILE A CA 1
ATOM 1212 C C . ILE A 1 162 ? 15.419 10.065 -5.927 1.00 92.19 162 ILE A C 1
ATOM 1214 O O . ILE A 1 162 ? 14.516 10.421 -5.170 1.00 92.19 162 ILE A O 1
ATOM 1218 N N . PRO A 1 163 ? 16.079 10.967 -6.689 1.00 93.75 163 PRO A N 1
ATOM 1219 C CA . PRO A 1 163 ? 15.745 12.393 -6.670 1.00 93.75 163 PRO A CA 1
ATOM 1220 C C . PRO A 1 163 ? 14.286 12.704 -7.021 1.00 93.75 163 PRO A C 1
ATOM 1222 O O . PRO A 1 163 ? 13.667 13.528 -6.350 1.00 93.75 163 PRO A O 1
ATOM 1225 N N . ILE A 1 164 ? 13.725 12.049 -8.045 1.00 91.50 164 ILE A N 1
ATOM 1226 C CA . ILE A 1 164 ? 12.332 12.266 -8.463 1.00 91.50 164 ILE A CA 1
ATOM 1227 C C . ILE A 1 164 ? 11.369 11.766 -7.382 1.00 91.50 164 ILE A C 1
ATOM 1229 O O . ILE A 1 164 ? 10.435 12.483 -7.031 1.00 91.50 164 ILE A O 1
ATOM 1233 N N . ALA A 1 165 ? 11.609 10.581 -6.813 1.00 91.69 165 ALA A N 1
ATOM 1234 C CA . ALA A 1 165 ? 10.773 10.051 -5.739 1.00 91.69 165 ALA A CA 1
ATOM 1235 C C . ALA A 1 165 ? 10.772 10.973 -4.507 1.00 91.69 165 ALA A C 1
ATOM 1237 O O . ALA A 1 165 ? 9.710 11.273 -3.966 1.00 91.69 165 ALA A O 1
ATOM 1238 N N . ILE A 1 166 ? 11.940 11.487 -4.105 1.00 93.12 166 ILE A N 1
ATOM 1239 C CA . ILE A 1 166 ? 12.058 12.449 -2.998 1.00 93.12 166 ILE A CA 1
ATOM 1240 C C . ILE A 1 166 ? 11.319 13.753 -3.320 1.00 93.12 166 ILE A C 1
ATOM 1242 O O . ILE A 1 166 ? 10.592 14.263 -2.470 1.00 93.12 166 ILE A O 1
ATOM 1246 N N . ALA A 1 167 ? 11.465 14.283 -4.538 1.00 94.06 167 ALA A N 1
ATOM 1247 C CA . ALA A 1 167 ? 10.773 15.502 -4.952 1.00 94.06 167 ALA A CA 1
ATOM 1248 C C . ALA A 1 167 ? 9.242 15.346 -4.919 1.00 94.06 167 ALA A C 1
ATOM 1250 O O . ALA A 1 167 ? 8.556 16.270 -4.499 1.00 94.06 167 ALA A O 1
ATOM 1251 N N . ILE A 1 168 ? 8.715 14.180 -5.312 1.00 90.19 168 ILE A N 1
ATOM 1252 C CA . ILE A 1 168 ? 7.275 13.878 -5.266 1.00 90.19 168 ILE A CA 1
ATOM 1253 C C . ILE A 1 168 ? 6.784 13.685 -3.823 1.00 90.19 168 ILE A C 1
ATOM 1255 O O . ILE A 1 168 ? 5.671 14.087 -3.511 1.00 90.19 168 ILE A O 1
ATOM 1259 N N . LEU A 1 169 ? 7.587 13.079 -2.941 1.00 89.38 169 LEU A N 1
ATOM 1260 C CA . LEU A 1 169 ? 7.199 12.839 -1.543 1.00 89.38 169 LEU A CA 1
ATOM 1261 C C . LEU A 1 169 ? 7.245 14.099 -0.664 1.00 89.38 169 LEU A C 1
ATOM 1263 O O . LEU A 1 169 ? 6.549 14.152 0.347 1.00 89.38 169 LEU A O 1
ATOM 1267 N N . ILE A 1 170 ? 8.085 15.078 -1.010 1.00 90.56 170 ILE A N 1
ATOM 1268 C CA . ILE A 1 170 ? 8.209 16.358 -0.288 1.00 90.56 170 ILE A CA 1
ATOM 1269 C C . ILE A 1 170 ? 7.276 17.438 -0.871 1.00 90.56 170 ILE A C 1
ATOM 1271 O O . ILE A 1 170 ? 6.957 18.399 -0.169 1.00 90.56 170 ILE A O 1
ATOM 1275 N N . GLY A 1 171 ? 6.899 17.300 -2.146 1.00 69.06 171 GLY A N 1
ATOM 1276 C CA . GLY A 1 171 ? 6.126 18.272 -2.927 1.00 69.06 171 GLY A CA 1
ATOM 1277 C C . GLY A 1 171 ? 4.643 18.358 -2.594 1.00 69.06 171 GLY A C 1
ATOM 1278 O O . GLY A 1 171 ? 4.053 17.349 -2.153 1.00 69.06 171 GLY A O 1
#

Solvent-accessible surface area (backbone atoms only — not comparable to full-atom values): 10210 Å² total; per-residue (Å²): 136,87,81,84,82,81,81,86,76,84,74,80,78,74,82,82,73,84,82,79,74,63,69,72,55,56,55,54,52,49,52,50,53,49,52,52,54,57,47,59,69,50,42,57,60,54,49,54,53,50,48,59,55,70,40,100,55,77,55,68,97,39,71,70,52,53,54,49,51,52,48,50,53,50,53,48,50,52,50,47,48,49,53,54,43,54,58,47,53,69,65,58,57,56,95,86,49,74,46,78,65,46,52,50,55,47,51,60,68,71,45,66,101,40,81,65,45,56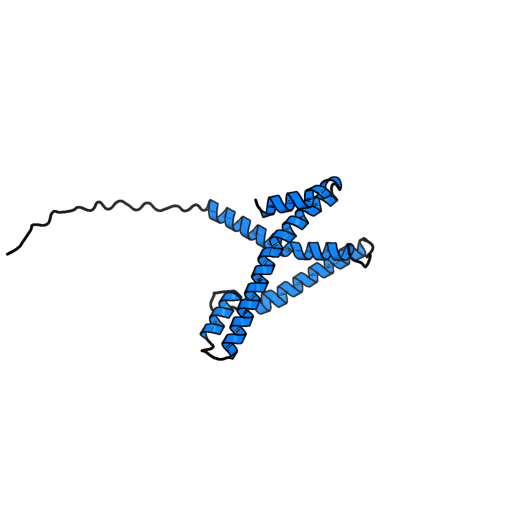,56,50,51,50,51,45,54,51,52,50,52,51,50,53,50,49,68,58,46,49,62,54,52,46,44,41,54,59,44,50,53,50,34,78,79,40,66,86,41,58,85,47,33,63,59,51,36,51,51,61,73,75,100

Mean predicted aligned error: 13.83 Å